Protein AF-A0A0B6YE82-F1 (afdb_monomer_lite)

Sequence (90 aa):
QLASLNGIIFHKDTQFQYLAHYIEGLLHMLSHISLQEHENFGVASIFKNLLLMFTVQNFNSIEALLFKSFIETFTSLTCTVGRQAAQEES

Structure (mmCIF, N/CA/C/O backbone):
data_AF-A0A0B6YE82-F1
#
_entry.id   AF-A0A0B6YE82-F1
#
loop_
_atom_site.group_PDB
_atom_site.id
_atom_site.type_symbol
_atom_site.label_atom_id
_atom_site.label_alt_id
_atom_site.label_comp_id
_atom_site.label_asym_id
_atom_site.label_entity_id
_atom_site.label_seq_id
_atom_site.pdbx_PDB_ins_code
_atom_site.Cartn_x
_atom_site.Cartn_y
_atom_site.Cartn_z
_atom_site.occupancy
_atom_site.B_iso_or_equiv
_atom_site.auth_seq_id
_atom_site.auth_comp_id
_atom_site.auth_asym_id
_atom_site.auth_atom_id
_atom_site.pdbx_PDB_model_num
ATOM 1 N N . GLN A 1 1 ? 13.522 1.551 6.743 1.00 66.19 1 GLN A N 1
ATOM 2 C CA . GLN A 1 1 ? 12.555 0.425 6.780 1.00 66.19 1 GLN A CA 1
ATOM 3 C C . GLN A 1 1 ? 12.624 -0.281 5.422 1.00 66.19 1 GLN A C 1
ATOM 5 O O . GLN A 1 1 ? 13.000 0.377 4.469 1.00 66.19 1 GLN A O 1
ATOM 10 N N . LEU A 1 2 ? 12.305 -1.573 5.277 1.00 87.12 2 LEU A N 1
ATOM 11 C CA . LEU A 1 2 ? 12.478 -2.276 3.983 1.00 87.12 2 LEU A CA 1
ATOM 12 C C . LEU A 1 2 ? 11.644 -1.675 2.826 1.00 87.12 2 LEU A C 1
ATOM 14 O O . LEU A 1 2 ? 12.129 -1.593 1.704 1.00 87.12 2 LEU A O 1
ATOM 18 N N . ALA A 1 3 ? 10.463 -1.121 3.121 1.00 85.69 3 ALA A N 1
ATOM 19 C CA . ALA A 1 3 ? 9.643 -0.365 2.163 1.00 85.69 3 ALA A CA 1
ATOM 20 C C . ALA A 1 3 ? 10.322 0.898 1.595 1.00 85.69 3 ALA A C 1
ATOM 22 O O . ALA A 1 3 ? 9.841 1.465 0.621 1.00 85.69 3 ALA A O 1
ATOM 23 N N . SER A 1 4 ? 11.408 1.368 2.220 1.00 86.12 4 SER A N 1
ATOM 24 C CA . SER A 1 4 ? 12.148 2.560 1.805 1.00 86.12 4 SER A CA 1
ATOM 25 C C . SER A 1 4 ? 13.408 2.235 0.997 1.00 86.12 4 SER A C 1
ATOM 27 O O . SER A 1 4 ? 14.286 3.088 0.883 1.00 86.12 4 SER A O 1
ATOM 29 N N . LEU A 1 5 ? 13.564 1.003 0.502 1.00 86.38 5 LEU A N 1
ATOM 30 C CA . LEU A 1 5 ? 14.666 0.670 -0.400 1.00 86.38 5 LEU A CA 1
ATOM 31 C C . LEU A 1 5 ? 14.474 1.386 -1.740 1.00 86.38 5 LEU A C 1
ATOM 33 O O . LEU A 1 5 ? 13.391 1.357 -2.317 1.00 86.38 5 LEU A O 1
ATOM 37 N N . ASN A 1 6 ? 15.533 2.022 -2.238 1.00 83.62 6 ASN A N 1
ATOM 38 C CA . ASN A 1 6 ? 15.562 2.691 -3.536 1.00 83.62 6 ASN A CA 1
ATOM 39 C C . ASN A 1 6 ? 16.990 2.707 -4.120 1.00 83.62 6 ASN A C 1
ATOM 41 O O . ASN A 1 6 ? 17.943 2.215 -3.510 1.00 83.62 6 ASN A O 1
ATOM 45 N N . GLY A 1 7 ? 17.137 3.287 -5.314 1.00 80.69 7 GLY A N 1
ATOM 46 C CA . GLY A 1 7 ? 18.443 3.567 -5.910 1.00 80.69 7 GLY A CA 1
ATOM 47 C C . GLY A 1 7 ? 19.180 2.327 -6.428 1.00 80.69 7 GLY A C 1
ATOM 48 O O . GLY A 1 7 ? 18.569 1.385 -6.933 1.00 80.69 7 GLY A O 1
ATOM 49 N N . ILE A 1 8 ? 20.513 2.351 -6.326 1.00 83.62 8 ILE A N 1
ATOM 50 C CA . ILE A 1 8 ? 21.433 1.400 -6.984 1.00 83.62 8 ILE A CA 1
ATOM 51 C C . ILE A 1 8 ? 21.398 -0.029 -6.424 1.00 83.62 8 ILE A C 1
ATOM 53 O O . ILE A 1 8 ? 22.059 -0.909 -6.964 1.00 83.62 8 ILE A O 1
ATOM 57 N N . ILE A 1 9 ? 20.652 -0.261 -5.341 1.00 86.44 9 ILE A N 1
ATOM 58 C CA . ILE A 1 9 ? 20.488 -1.591 -4.736 1.00 86.44 9 ILE A CA 1
ATOM 59 C C . ILE A 1 9 ? 19.689 -2.518 -5.661 1.00 86.44 9 ILE A C 1
ATOM 61 O O . ILE A 1 9 ? 19.860 -3.735 -5.616 1.00 86.44 9 ILE A O 1
ATOM 65 N N . PHE A 1 10 ? 18.836 -1.958 -6.519 1.00 86.12 10 PHE A N 1
ATOM 66 C CA . PHE A 1 10 ? 18.063 -2.743 -7.468 1.00 86.12 10 PHE A CA 1
ATOM 67 C C . PHE A 1 10 ? 18.772 -2.873 -8.814 1.00 86.12 10 PHE A C 1
ATOM 69 O O . PHE A 1 10 ? 19.240 -1.892 -9.395 1.00 86.12 10 PHE A O 1
ATOM 76 N N . HIS A 1 11 ? 18.750 -4.084 -9.364 1.00 84.81 11 HIS A N 1
ATOM 77 C CA . HIS A 1 11 ? 18.953 -4.270 -10.795 1.00 84.81 11 HIS A CA 1
ATOM 78 C C . HIS A 1 11 ? 17.733 -3.714 -11.547 1.00 84.81 11 HIS A C 1
ATOM 80 O O . HIS A 1 11 ? 16.636 -3.650 -10.989 1.00 84.81 11 HIS A O 1
ATOM 86 N N . LYS A 1 12 ? 17.920 -3.288 -12.807 1.00 69.44 12 LYS A N 1
ATOM 87 C CA . LYS A 1 12 ? 16.908 -2.529 -13.574 1.00 69.44 12 LYS A CA 1
ATOM 88 C C . LYS A 1 12 ? 15.505 -3.150 -13.542 1.00 69.44 12 LYS A C 1
ATOM 90 O O . LYS A 1 12 ? 14.531 -2.411 -13.458 1.00 69.44 12 LYS A O 1
ATOM 95 N N . ASP A 1 13 ? 15.418 -4.477 -13.503 1.00 75.94 13 ASP A N 1
ATOM 96 C CA . ASP A 1 13 ? 14.154 -5.204 -13.632 1.00 75.94 13 ASP A CA 1
ATOM 97 C C . ASP A 1 13 ? 13.666 -5.849 -12.321 1.00 75.94 13 ASP A C 1
ATOM 99 O O . ASP A 1 13 ? 12.686 -6.583 -12.330 1.00 75.94 13 ASP A O 1
ATOM 103 N N . THR A 1 14 ? 14.304 -5.593 -11.171 1.00 89.50 14 THR A N 1
ATOM 104 C CA . THR A 1 14 ? 13.913 -6.245 -9.901 1.00 89.50 14 THR A CA 1
ATOM 105 C C . THR A 1 14 ? 13.037 -5.379 -8.999 1.00 89.50 14 THR A C 1
ATOM 107 O O . THR A 1 14 ? 12.424 -5.890 -8.063 1.00 89.50 14 THR A O 1
ATOM 110 N N . GLN A 1 15 ? 12.921 -4.078 -9.284 1.00 91.44 15 GLN A N 1
ATOM 111 C CA . GLN A 1 15 ? 12.145 -3.142 -8.460 1.00 91.44 15 GLN A CA 1
ATOM 112 C C . GLN A 1 15 ? 10.657 -3.487 -8.404 1.00 91.44 15 GLN A C 1
ATOM 114 O O . GLN A 1 15 ? 10.070 -3.494 -7.326 1.00 91.44 15 GLN A O 1
ATOM 119 N N . PHE A 1 16 ? 10.041 -3.780 -9.554 1.00 91.69 16 PHE A N 1
ATOM 120 C CA . PHE A 1 16 ? 8.609 -4.086 -9.600 1.00 91.69 16 PHE A CA 1
ATOM 121 C C . PHE A 1 16 ? 8.300 -5.446 -8.959 1.00 91.69 16 PHE A C 1
ATOM 123 O O . PHE A 1 16 ? 7.283 -5.578 -8.291 1.00 91.69 16 PHE A O 1
ATOM 130 N N . GLN A 1 17 ? 9.198 -6.429 -9.102 1.00 94.31 17 GLN A N 1
ATOM 131 C CA . GLN A 1 17 ? 9.068 -7.739 -8.455 1.00 94.31 17 GLN A CA 1
ATOM 132 C C . GLN A 1 17 ? 9.157 -7.607 -6.935 1.00 94.31 17 GLN A C 1
ATOM 134 O O . GLN A 1 17 ? 8.332 -8.156 -6.210 1.00 94.31 17 GLN A O 1
ATOM 139 N N . TYR A 1 18 ? 10.127 -6.825 -6.453 1.00 95.38 18 TYR A N 1
ATOM 140 C CA . TYR A 1 18 ? 10.250 -6.517 -5.035 1.00 95.38 18 TYR A CA 1
ATOM 141 C C . TYR A 1 18 ? 8.991 -5.826 -4.505 1.00 95.38 18 TYR A C 1
ATOM 143 O O . TYR A 1 18 ? 8.453 -6.236 -3.480 1.00 95.38 18 TYR A O 1
ATOM 151 N N . LEU A 1 19 ? 8.500 -4.809 -5.218 1.00 95.81 19 LEU A N 1
ATOM 152 C CA . LEU A 1 19 ? 7.284 -4.083 -4.858 1.00 95.81 19 LEU A CA 1
ATOM 153 C C . LEU A 1 19 ? 6.059 -5.006 -4.802 1.00 95.81 19 LEU A C 1
ATOM 155 O O . LEU A 1 19 ? 5.312 -4.949 -3.829 1.00 95.81 19 LEU A O 1
ATOM 159 N N . ALA A 1 20 ? 5.877 -5.870 -5.805 1.00 96.75 20 ALA A N 1
ATOM 160 C CA . ALA A 1 20 ? 4.771 -6.821 -5.856 1.00 96.75 20 ALA A CA 1
ATOM 161 C C . ALA A 1 20 ? 4.794 -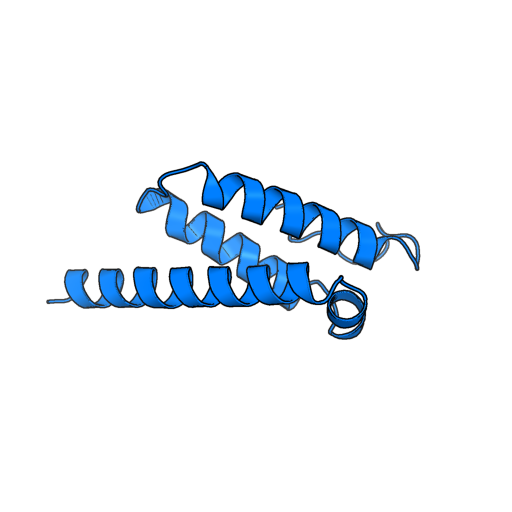7.770 -4.650 1.00 96.75 20 ALA A C 1
ATOM 163 O O . ALA A 1 20 ? 3.825 -7.812 -3.895 1.00 96.75 20 ALA A O 1
ATOM 164 N N . HIS A 1 21 ? 5.924 -8.431 -4.385 1.00 97.19 21 HIS A N 1
ATOM 165 C CA . HIS A 1 21 ? 6.049 -9.334 -3.237 1.00 97.19 21 HIS A CA 1
ATOM 166 C C . HIS A 1 21 ? 5.915 -8.622 -1.892 1.00 97.19 21 HIS A C 1
ATOM 168 O O . HIS A 1 21 ? 5.358 -9.175 -0.943 1.00 97.19 21 HIS A O 1
ATOM 174 N N . TYR A 1 22 ? 6.402 -7.383 -1.795 1.00 97.56 22 TYR A N 1
ATOM 175 C CA . TYR A 1 22 ? 6.222 -6.584 -0.591 1.00 97.56 22 TYR A CA 1
ATOM 176 C C . TYR A 1 22 ? 4.736 -6.303 -0.339 1.00 97.56 22 TYR A C 1
ATOM 178 O O . TYR A 1 22 ? 4.263 -6.461 0.786 1.00 97.56 22 TYR A O 1
ATOM 186 N N . ILE A 1 23 ? 3.993 -5.909 -1.377 1.00 97.81 23 ILE A N 1
ATOM 187 C CA . ILE A 1 23 ? 2.553 -5.648 -1.289 1.00 97.81 23 ILE A CA 1
ATOM 188 C C . ILE A 1 23 ? 1.789 -6.934 -0.959 1.00 97.81 23 ILE A C 1
ATOM 190 O O . ILE A 1 23 ? 0.952 -6.905 -0.062 1.00 97.81 23 ILE A O 1
ATOM 194 N N . GLU A 1 24 ? 2.098 -8.062 -1.602 1.00 97.94 24 GLU A N 1
ATOM 195 C CA . GLU A 1 24 ? 1.496 -9.367 -1.287 1.00 97.94 24 GLU A CA 1
ATOM 196 C C . GLU A 1 24 ? 1.675 -9.727 0.188 1.00 97.94 24 GLU A C 1
ATOM 198 O O . GLU A 1 24 ? 0.700 -10.011 0.885 1.00 97.94 24 GLU A O 1
ATOM 203 N N . GLY A 1 25 ? 2.913 -9.658 0.689 1.00 97.81 25 GLY A N 1
ATOM 204 C CA . GLY A 1 25 ? 3.221 -9.958 2.084 1.00 97.81 25 GLY A CA 1
ATOM 205 C C . GLY A 1 25 ? 2.534 -9.000 3.058 1.00 97.81 25 GLY A C 1
ATOM 206 O O . GLY A 1 25 ? 1.999 -9.436 4.077 1.00 97.81 25 GLY A O 1
ATOM 207 N N . LEU A 1 26 ? 2.495 -7.704 2.732 1.00 97.31 26 LEU A N 1
ATOM 208 C CA . LEU A 1 26 ? 1.825 -6.690 3.544 1.00 97.31 26 LEU A CA 1
ATOM 209 C C . LEU A 1 26 ? 0.314 -6.940 3.625 1.00 97.31 26 LEU A C 1
ATOM 211 O O . LEU A 1 26 ? -0.245 -6.940 4.718 1.00 97.31 26 LEU A O 1
ATOM 215 N N . LEU A 1 27 ? -0.347 -7.175 2.491 1.00 97.69 27 LEU A N 1
ATOM 216 C CA . LEU A 1 27 ? -1.788 -7.434 2.441 1.00 97.69 27 LEU A CA 1
ATOM 217 C C . LEU A 1 27 ? -2.153 -8.762 3.107 1.00 97.69 27 LEU A C 1
ATOM 219 O O . LEU A 1 27 ? -3.150 -8.848 3.828 1.00 97.69 27 LEU A O 1
ATOM 223 N N . HIS A 1 28 ? -1.322 -9.789 2.927 1.00 97.38 28 HIS A N 1
ATOM 224 C CA . HIS A 1 28 ? -1.483 -11.048 3.639 1.00 97.38 28 HIS A CA 1
ATOM 225 C C . HIS A 1 28 ? -1.367 -10.833 5.152 1.00 97.38 28 HIS A C 1
ATOM 227 O O . HIS A 1 28 ? -2.228 -11.278 5.899 1.00 97.38 28 HIS A O 1
ATOM 233 N N . MET A 1 29 ? -0.360 -10.098 5.626 1.00 96.19 29 MET A N 1
ATOM 234 C CA . MET A 1 29 ? -0.222 -9.789 7.051 1.00 96.19 29 MET A CA 1
ATOM 235 C C . MET A 1 29 ? -1.447 -9.032 7.583 1.00 96.19 29 MET A C 1
ATOM 237 O O . MET A 1 29 ? -2.051 -9.465 8.558 1.00 96.19 29 MET A O 1
ATOM 241 N N . LEU A 1 30 ? -1.849 -7.944 6.920 1.00 95.50 30 LEU A N 1
ATOM 242 C CA . LEU A 1 30 ? -2.956 -7.086 7.359 1.00 95.50 30 LEU A CA 1
ATOM 243 C C . LEU A 1 30 ? -4.319 -7.789 7.350 1.00 95.50 30 LEU A C 1
ATOM 245 O O . LEU A 1 30 ? -5.184 -7.427 8.138 1.00 95.50 30 LEU A O 1
ATOM 249 N N . SER A 1 31 ? -4.518 -8.794 6.496 1.00 94.12 31 SER A N 1
ATOM 250 C CA . SER A 1 31 ? -5.760 -9.582 6.482 1.00 94.12 31 SER A CA 1
ATOM 251 C C . SER A 1 31 ? -5.843 -10.630 7.599 1.00 94.12 31 SER A C 1
ATOM 253 O O . SER A 1 31 ? -6.933 -11.122 7.879 1.00 94.12 31 SER A O 1
ATOM 255 N N . HIS A 1 32 ? -4.725 -10.952 8.260 1.00 93.75 32 HIS A N 1
ATOM 256 C CA . HIS A 1 32 ? -4.652 -11.982 9.304 1.00 93.75 32 HIS A CA 1
ATOM 257 C C . HIS A 1 32 ? -4.410 -11.425 10.713 1.00 93.75 32 HIS A C 1
ATOM 259 O O . HIS A 1 32 ? -4.351 -12.199 11.670 1.00 93.75 32 HIS A O 1
ATOM 265 N N . ILE A 1 33 ? -4.273 -10.105 10.863 1.00 92.56 33 ILE A N 1
ATOM 266 C CA . ILE A 1 33 ? -4.066 -9.457 12.162 1.00 92.56 33 ILE A CA 1
ATOM 267 C C . ILE A 1 33 ? -5.180 -8.459 12.469 1.00 92.56 33 ILE A C 1
ATOM 269 O O . ILE A 1 33 ? -5.757 -7.846 11.575 1.00 92.56 33 ILE A O 1
ATOM 273 N N . SER A 1 34 ? -5.438 -8.252 13.760 1.00 90.75 34 SER A N 1
ATOM 274 C CA . SER A 1 34 ? -6.200 -7.096 14.231 1.00 90.75 34 SER A CA 1
ATOM 275 C C . SER A 1 34 ? -5.221 -5.981 14.566 1.00 90.75 34 SER A C 1
ATOM 277 O O . SER A 1 34 ? -4.583 -6.026 15.620 1.00 90.75 34 SER A O 1
ATOM 279 N N . LEU A 1 35 ? -5.113 -5.001 13.670 1.00 90.44 35 LEU A N 1
ATOM 280 C CA . LEU A 1 35 ? -4.204 -3.870 13.828 1.00 90.44 35 LEU A CA 1
ATOM 281 C C . LEU A 1 35 ? -4.542 -3.075 15.099 1.00 90.44 35 LEU A C 1
ATOM 283 O O . LEU A 1 35 ? -5.690 -2.676 15.301 1.00 90.44 35 LEU A O 1
ATOM 287 N N . GLN A 1 36 ? -3.545 -2.872 15.955 1.00 90.44 36 GLN A N 1
ATOM 288 C CA . GLN A 1 36 ? -3.659 -2.078 17.174 1.00 90.44 36 GLN A CA 1
ATOM 289 C C . GLN A 1 36 ? -3.369 -0.601 16.886 1.00 90.44 36 GLN A C 1
ATOM 291 O O . GLN A 1 36 ? -2.630 -0.253 15.966 1.00 90.44 36 GLN A O 1
ATOM 296 N N . GLU A 1 37 ? -3.889 0.289 17.728 1.00 86.69 37 GLU A N 1
ATOM 297 C CA . GLU A 1 37 ? -3.763 1.741 17.544 1.00 86.69 37 GLU A CA 1
ATOM 298 C C . GLU A 1 37 ? -2.301 2.217 17.461 1.00 86.69 37 GLU A C 1
ATOM 300 O O . GLU A 1 37 ? -1.935 2.983 16.570 1.00 86.69 37 GLU A O 1
ATOM 305 N N . HIS A 1 38 ? -1.424 1.672 18.311 1.00 88.62 38 HIS A N 1
ATOM 306 C CA . HIS A 1 38 ? 0.007 1.997 18.313 1.00 88.62 38 HIS A CA 1
ATOM 307 C C . HIS A 1 38 ? 0.760 1.500 17.060 1.00 88.62 38 HIS A C 1
ATOM 309 O O . HIS A 1 38 ? 1.876 1.950 16.794 1.00 88.62 38 HIS A O 1
ATOM 315 N N . GLU A 1 39 ? 0.169 0.596 16.272 1.00 92.00 39 GLU A N 1
ATOM 316 C CA . GLU A 1 39 ? 0.745 0.068 15.029 1.00 92.00 39 GLU A CA 1
ATOM 317 C C . GLU A 1 39 ? 0.335 0.894 13.798 1.00 92.00 39 GLU A C 1
ATOM 319 O O . GLU A 1 39 ? 1.035 0.867 12.779 1.00 92.00 39 GLU A O 1
ATOM 324 N N . ASN A 1 40 ? -0.751 1.676 13.892 1.00 90.81 40 ASN A N 1
ATOM 325 C CA . ASN A 1 40 ? -1.302 2.473 12.791 1.00 90.81 40 ASN A CA 1
ATOM 326 C C . ASN A 1 40 ? -0.246 3.368 12.135 1.00 90.81 40 ASN A C 1
ATOM 328 O O . ASN A 1 40 ? -0.141 3.424 10.908 1.00 90.81 40 ASN A O 1
ATOM 332 N N . PHE A 1 41 ? 0.586 4.032 12.943 1.00 90.56 41 PHE A N 1
ATOM 333 C CA . PHE A 1 41 ? 1.647 4.900 12.434 1.00 90.56 41 PHE A CA 1
ATOM 334 C C . PHE A 1 41 ? 2.713 4.120 11.651 1.00 90.56 41 PHE A C 1
ATOM 336 O O . PHE A 1 41 ? 3.190 4.572 10.607 1.00 90.56 41 PHE A O 1
ATOM 343 N N . GLY A 1 42 ? 3.066 2.921 12.123 1.00 93.69 42 GLY A N 1
ATOM 344 C CA . GLY A 1 42 ? 4.020 2.041 11.452 1.00 93.69 42 GLY A CA 1
ATOM 345 C C . GLY A 1 42 ? 3.512 1.592 10.084 1.00 93.69 42 GLY A C 1
ATOM 346 O O . GLY A 1 42 ? 4.241 1.684 9.094 1.00 93.69 42 GLY A O 1
ATOM 347 N N . VAL A 1 43 ? 2.245 1.181 10.009 1.00 94.88 43 VAL A N 1
ATOM 348 C CA . VAL A 1 43 ? 1.600 0.779 8.752 1.00 94.88 43 VAL A CA 1
ATOM 349 C C . VAL A 1 43 ? 1.449 1.966 7.800 1.00 94.88 43 VAL A C 1
ATOM 351 O O . VAL A 1 43 ? 1.816 1.858 6.630 1.00 94.88 43 VAL A O 1
ATOM 354 N N . ALA A 1 44 ? 1.007 3.129 8.285 1.00 93.88 44 ALA A N 1
ATOM 355 C CA . ALA A 1 44 ? 0.916 4.343 7.475 1.00 93.88 44 ALA A CA 1
ATOM 356 C C . ALA A 1 44 ? 2.281 4.751 6.891 1.00 93.88 44 ALA A C 1
ATOM 358 O O . ALA A 1 44 ? 2.377 5.122 5.718 1.00 93.88 44 ALA A O 1
ATOM 359 N N . SER A 1 45 ? 3.356 4.620 7.677 1.00 95.12 45 SER A N 1
ATOM 360 C CA . SER A 1 45 ? 4.727 4.862 7.219 1.00 95.12 45 SER A CA 1
ATOM 361 C C . SER A 1 45 ? 5.149 3.890 6.112 1.00 95.12 45 SER A C 1
ATOM 363 O O . SER A 1 45 ? 5.765 4.312 5.134 1.00 95.12 45 SER A O 1
ATOM 365 N N . ILE A 1 46 ? 4.766 2.609 6.201 1.00 96.69 46 ILE A N 1
ATOM 366 C CA . ILE A 1 46 ? 5.011 1.622 5.137 1.00 96.69 46 ILE A CA 1
ATOM 367 C C . ILE A 1 46 ? 4.330 2.056 3.834 1.00 96.69 46 ILE A C 1
ATOM 369 O O . ILE A 1 46 ? 5.015 2.175 2.819 1.00 96.69 46 ILE A O 1
ATOM 373 N N . PHE A 1 47 ? 3.025 2.352 3.858 1.00 96.25 47 PHE A N 1
ATOM 374 C CA . PHE A 1 47 ? 2.295 2.804 2.665 1.00 96.25 47 PHE A CA 1
ATOM 375 C C . PHE A 1 47 ? 2.908 4.072 2.066 1.00 96.25 47 PHE A C 1
ATOM 377 O O . PHE A 1 47 ? 3.164 4.126 0.864 1.00 96.25 47 PHE A O 1
ATOM 384 N N . LYS A 1 48 ? 3.216 5.068 2.906 1.00 95.12 48 LYS A N 1
ATOM 385 C CA . LYS A 1 48 ? 3.892 6.300 2.483 1.00 95.12 48 LYS A CA 1
ATOM 386 C C . LYS A 1 48 ? 5.224 6.001 1.795 1.00 95.12 48 LYS A C 1
ATOM 388 O O . LYS A 1 48 ? 5.493 6.550 0.733 1.00 95.12 48 LYS A O 1
ATOM 393 N N . ASN A 1 49 ? 6.055 5.142 2.383 1.00 96.12 49 ASN A N 1
ATOM 394 C CA . ASN A 1 49 ? 7.357 4.804 1.816 1.00 96.12 49 ASN A CA 1
ATOM 395 C C . ASN A 1 49 ? 7.211 4.087 0.468 1.00 96.12 49 ASN A C 1
ATOM 397 O O . ASN A 1 49 ? 7.890 4.466 -0.478 1.00 96.12 49 ASN A O 1
ATOM 401 N N . LEU A 1 50 ? 6.285 3.132 0.338 1.00 95.88 50 LEU A N 1
ATOM 402 C CA . LEU A 1 50 ? 6.033 2.467 -0.945 1.00 95.88 50 LEU A CA 1
ATOM 403 C C . LEU A 1 50 ? 5.605 3.469 -2.028 1.00 95.88 50 LEU A C 1
ATOM 405 O O . LEU A 1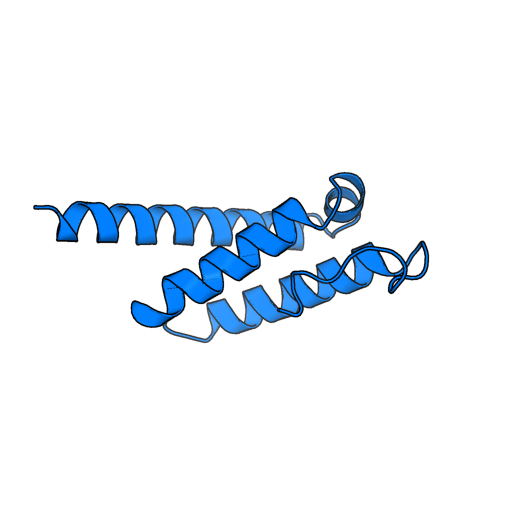 50 ? 6.141 3.447 -3.132 1.00 95.88 50 LEU A O 1
ATOM 409 N N . LEU A 1 51 ? 4.687 4.383 -1.704 1.00 94.62 51 LEU A N 1
ATOM 410 C CA . LEU A 1 51 ? 4.188 5.385 -2.652 1.00 94.62 51 LEU A CA 1
ATOM 411 C C . LEU A 1 51 ? 5.246 6.423 -3.054 1.00 94.62 51 LEU A C 1
ATOM 413 O O . LEU A 1 51 ? 5.216 6.914 -4.178 1.00 94.62 51 LEU A O 1
ATOM 417 N N . LEU A 1 52 ? 6.168 6.777 -2.153 1.00 94.00 52 LEU A N 1
ATOM 418 C CA . LEU A 1 52 ? 7.204 7.779 -2.425 1.00 94.00 52 LEU A CA 1
ATOM 419 C C . LEU A 1 52 ? 8.448 7.205 -3.113 1.00 94.00 52 LEU A C 1
ATOM 421 O O . LEU A 1 52 ? 9.148 7.943 -3.803 1.00 94.00 52 LEU A O 1
ATOM 425 N N . MET A 1 53 ? 8.758 5.926 -2.895 1.00 92.88 53 MET A N 1
ATOM 426 C CA . MET A 1 53 ? 10.043 5.342 -3.301 1.00 92.88 53 MET A CA 1
ATOM 427 C C . MET A 1 53 ? 9.976 4.583 -4.623 1.00 92.88 53 MET A C 1
ATOM 429 O O . MET A 1 53 ? 11.005 4.433 -5.283 1.00 92.88 53 MET A O 1
ATOM 433 N N . PHE A 1 54 ? 8.786 4.142 -5.030 1.00 92.94 54 PHE A N 1
ATOM 434 C CA . PHE A 1 54 ? 8.569 3.448 -6.295 1.00 92.94 54 PHE A CA 1
ATOM 435 C C . PHE A 1 54 ? 7.879 4.360 -7.308 1.00 92.94 54 PHE A C 1
ATOM 437 O O . PHE A 1 54 ? 7.011 5.164 -6.977 1.00 92.94 54 PHE A O 1
ATOM 444 N N . THR A 1 55 ? 8.275 4.243 -8.573 1.00 93.06 55 THR A N 1
ATOM 445 C CA . THR A 1 55 ? 7.723 5.068 -9.652 1.00 93.06 55 THR A CA 1
ATOM 446 C C . THR A 1 55 ? 6.350 4.564 -10.090 1.00 93.06 55 THR A C 1
ATOM 448 O O . THR A 1 55 ? 6.020 3.389 -9.927 1.00 93.06 55 THR A O 1
ATOM 451 N N . VAL A 1 56 ? 5.574 5.421 -10.760 1.00 93.81 56 VAL A N 1
ATOM 452 C CA . VAL A 1 56 ? 4.300 5.030 -11.396 1.00 93.81 56 VAL A CA 1
ATOM 453 C C . VAL A 1 56 ? 4.485 3.842 -12.348 1.00 93.81 56 VAL A C 1
ATOM 455 O O . VAL A 1 56 ? 3.629 2.966 -12.408 1.00 93.81 56 VAL A O 1
ATOM 458 N N . GLN A 1 57 ? 5.620 3.763 -13.052 1.00 93.81 57 GLN A N 1
ATOM 459 C CA . GLN A 1 57 ? 5.921 2.621 -13.917 1.00 93.81 57 GLN A CA 1
ATOM 460 C C . GLN A 1 57 ? 6.056 1.317 -13.125 1.00 93.81 57 GLN A C 1
ATOM 462 O O . GLN A 1 57 ? 5.575 0.291 -13.588 1.00 93.81 57 GLN A O 1
ATOM 467 N N . ASN A 1 58 ? 6.649 1.346 -11.925 1.00 94.06 58 ASN A N 1
ATOM 468 C CA . ASN A 1 58 ? 6.733 0.152 -11.083 1.00 94.06 58 ASN A CA 1
ATOM 469 C C . ASN A 1 58 ? 5.342 -0.327 -10.651 1.00 94.06 58 ASN A C 1
ATOM 471 O O . ASN A 1 58 ? 5.092 -1.525 -10.710 1.00 94.06 58 ASN A O 1
ATOM 475 N N . PHE A 1 59 ? 4.444 0.590 -10.272 1.00 95.00 59 PHE A N 1
ATOM 476 C CA . PHE A 1 59 ? 3.061 0.254 -9.911 1.00 95.00 59 PHE A CA 1
ATOM 477 C C . PHE A 1 59 ? 2.248 -0.266 -11.102 1.00 95.00 59 PHE A C 1
ATOM 479 O O . PHE A 1 59 ? 1.502 -1.228 -10.954 1.00 95.00 59 PHE A O 1
ATOM 486 N N . ASN A 1 60 ? 2.433 0.309 -12.294 1.00 94.88 60 ASN A N 1
ATOM 487 C CA . ASN A 1 60 ? 1.762 -0.151 -13.514 1.00 94.88 60 ASN A CA 1
ATOM 488 C C . ASN A 1 60 ? 2.199 -1.558 -13.959 1.00 94.88 60 ASN A C 1
ATOM 490 O O . ASN A 1 60 ? 1.474 -2.201 -14.713 1.00 94.88 60 ASN A O 1
ATOM 494 N N . SER A 1 61 ? 3.365 -2.031 -13.513 1.00 94.94 61 SER A N 1
ATOM 495 C CA . SER A 1 61 ? 3.858 -3.388 -13.785 1.00 94.94 61 SER A CA 1
ATOM 496 C C . SER A 1 61 ? 3.315 -4.448 -12.816 1.00 94.94 61 SER A C 1
ATOM 498 O O . SER A 1 61 ? 3.633 -5.626 -12.972 1.00 94.94 61 SER A O 1
ATOM 500 N N . ILE A 1 62 ? 2.535 -4.055 -11.805 1.00 95.62 62 ILE A N 1
ATOM 501 C CA . ILE A 1 62 ? 1.914 -4.974 -10.843 1.00 95.62 62 ILE A CA 1
ATOM 502 C C . ILE A 1 62 ? 0.631 -5.558 -11.442 1.00 95.62 62 ILE A C 1
ATOM 504 O O . ILE A 1 62 ? -0.080 -4.892 -12.194 1.00 95.62 62 ILE A O 1
ATOM 508 N N . GLU A 1 63 ? 0.298 -6.797 -11.076 1.00 97.06 63 GLU A N 1
ATOM 509 C CA . GLU A 1 63 ? -0.992 -7.391 -11.420 1.00 97.06 63 GLU A CA 1
ATOM 510 C C . GLU A 1 63 ? -2.162 -6.511 -10.939 1.00 97.06 63 GLU A C 1
ATOM 512 O O . GLU A 1 63 ? -2.219 -6.083 -9.783 1.00 97.06 63 GLU A O 1
ATOM 517 N N . ALA A 1 64 ? -3.134 -6.268 -11.822 1.00 96.81 64 ALA A N 1
ATOM 518 C CA . ALA A 1 64 ? -4.238 -5.348 -11.562 1.00 96.81 64 ALA A CA 1
ATOM 519 C C . ALA A 1 64 ? -5.057 -5.706 -10.307 1.00 96.81 64 ALA A C 1
ATOM 521 O O . ALA A 1 64 ? -5.491 -4.807 -9.585 1.00 96.81 64 ALA A O 1
ATOM 522 N N . LEU A 1 65 ? -5.255 -6.999 -10.019 1.00 97.81 65 LEU A N 1
ATOM 523 C CA . LEU A 1 65 ? -5.986 -7.448 -8.827 1.00 97.81 65 LEU A CA 1
ATOM 524 C C . LEU A 1 65 ? -5.219 -7.151 -7.533 1.00 97.81 65 LEU A C 1
ATOM 526 O O . LEU A 1 65 ? -5.814 -6.703 -6.548 1.00 97.81 65 LEU A O 1
ATOM 530 N N . LEU A 1 66 ? -3.898 -7.339 -7.550 1.00 97.81 66 LEU A N 1
ATOM 531 C CA . LEU A 1 66 ? -3.031 -7.020 -6.422 1.00 97.81 66 LEU A CA 1
ATOM 532 C C . LEU A 1 66 ? -2.992 -5.507 -6.175 1.00 97.81 66 LEU A C 1
ATOM 534 O O . LEU A 1 66 ? -3.178 -5.058 -5.043 1.00 97.81 66 LEU A O 1
ATOM 538 N N . PHE A 1 67 ? -2.835 -4.712 -7.237 1.00 97.62 67 PHE A N 1
ATOM 539 C CA . PHE A 1 67 ? -2.847 -3.253 -7.131 1.00 97.62 67 PHE A CA 1
ATOM 540 C C . PHE A 1 67 ? -4.198 -2.718 -6.635 1.00 97.62 67 PHE A C 1
ATOM 542 O O . PHE A 1 67 ? -4.241 -1.845 -5.769 1.00 97.62 67 PHE A O 1
ATOM 549 N N . LYS A 1 68 ? -5.313 -3.284 -7.111 1.00 98.12 68 LYS A N 1
ATOM 550 C CA . LYS A 1 68 ? -6.650 -2.953 -6.605 1.00 98.12 68 LYS A CA 1
ATOM 551 C C . LYS A 1 68 ? -6.758 -3.214 -5.099 1.00 98.12 68 LYS A C 1
ATOM 553 O O . LYS A 1 68 ? -7.140 -2.312 -4.358 1.00 98.12 68 LYS A O 1
ATOM 558 N N . SER A 1 69 ? -6.357 -4.403 -4.648 1.00 98.25 69 SER A N 1
ATOM 559 C CA . SER A 1 69 ? -6.399 -4.788 -3.228 1.00 98.25 69 SER A CA 1
ATOM 560 C C . SER A 1 69 ? -5.531 -3.868 -2.357 1.00 98.25 69 SER A C 1
ATOM 562 O O . SER A 1 69 ? -5.906 -3.512 -1.237 1.00 98.25 69 SER A O 1
ATOM 564 N N . PHE A 1 70 ? -4.386 -3.430 -2.892 1.00 98.00 70 PHE A N 1
ATOM 565 C CA . PHE A 1 70 ? -3.504 -2.458 -2.252 1.00 98.00 70 PHE A CA 1
ATOM 566 C C . PHE A 1 70 ? -4.190 -1.105 -2.035 1.00 98.00 70 PHE A C 1
ATOM 568 O O . PHE A 1 70 ? -4.180 -0.590 -0.917 1.00 98.00 70 PHE A O 1
ATOM 575 N N . ILE A 1 71 ? -4.832 -0.554 -3.070 1.00 97.88 71 ILE A N 1
ATOM 576 C CA . ILE A 1 71 ? -5.543 0.730 -2.982 1.00 97.88 71 ILE A CA 1
ATOM 577 C C . ILE A 1 71 ? -6.768 0.638 -2.067 1.00 97.88 71 ILE A C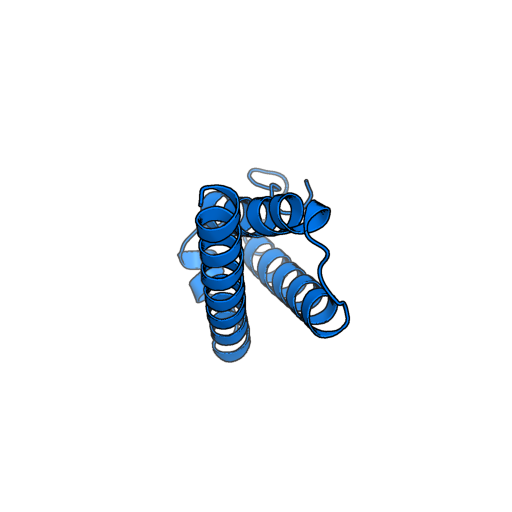 1
ATOM 579 O O . ILE A 1 71 ? -7.002 1.550 -1.271 1.00 97.88 71 ILE A O 1
ATOM 583 N N . GLU A 1 72 ? -7.529 -0.455 -2.127 1.00 98.06 72 GLU A N 1
ATOM 584 C CA . GLU A 1 72 ? -8.690 -0.677 -1.255 1.00 98.06 72 GLU A CA 1
ATOM 585 C C . GLU A 1 72 ? -8.278 -0.733 0.221 1.00 98.06 72 GLU A C 1
ATOM 587 O O . GLU A 1 72 ? -8.872 -0.055 1.063 1.00 98.06 72 GLU A O 1
ATOM 592 N N . THR A 1 73 ? -7.204 -1.463 0.531 1.00 97.00 73 THR A N 1
ATOM 593 C CA . THR A 1 73 ? -6.661 -1.553 1.894 1.00 97.00 73 THR A CA 1
ATOM 594 C C . THR A 1 73 ? -6.123 -0.208 2.373 1.00 97.00 73 THR A C 1
ATOM 596 O O . THR A 1 73 ? -6.448 0.225 3.480 1.00 97.00 73 THR A O 1
ATOM 599 N N . PHE A 1 74 ? -5.353 0.492 1.533 1.00 97.19 74 PHE A N 1
ATOM 600 C CA . PHE A 1 74 ? -4.847 1.829 1.846 1.00 97.19 74 PHE A CA 1
ATOM 601 C C . PHE A 1 74 ? -5.986 2.813 2.148 1.00 97.19 74 PHE A C 1
ATOM 603 O O . PHE A 1 74 ? -5.930 3.551 3.134 1.00 97.19 74 PHE A O 1
ATOM 610 N N . THR A 1 75 ? -7.047 2.784 1.339 1.00 97.31 75 THR A N 1
ATOM 611 C CA . THR A 1 75 ? -8.234 3.631 1.514 1.00 97.31 75 THR A CA 1
ATOM 612 C C . THR A 1 75 ? -8.945 3.319 2.829 1.00 97.31 75 THR A C 1
ATOM 614 O O . THR A 1 75 ? -9.207 4.224 3.620 1.00 97.31 75 THR A O 1
ATOM 617 N N . SER A 1 76 ? -9.205 2.037 3.102 1.00 95.12 76 SER A N 1
ATOM 618 C CA . SER A 1 76 ? -9.870 1.587 4.330 1.00 95.12 76 SER A CA 1
ATOM 619 C C . SER A 1 76 ? -9.113 2.014 5.594 1.00 95.12 76 SER A C 1
ATOM 621 O O . SER A 1 76 ? -9.710 2.574 6.522 1.00 95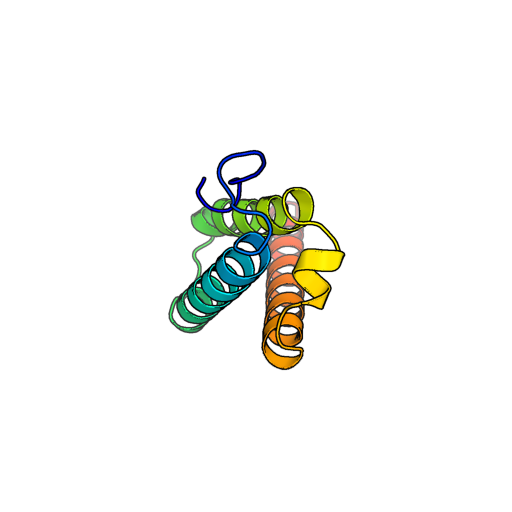.12 76 SER A O 1
ATOM 623 N N . LEU A 1 77 ? -7.789 1.822 5.608 1.00 93.75 77 LEU A N 1
ATOM 624 C CA . LEU A 1 77 ? -6.928 2.241 6.714 1.00 93.75 77 LEU A CA 1
ATOM 625 C C . LEU A 1 77 ? -6.914 3.762 6.878 1.00 93.75 77 LEU A C 1
ATOM 627 O O . LEU A 1 77 ? -7.125 4.248 7.985 1.00 93.75 77 LEU A O 1
AT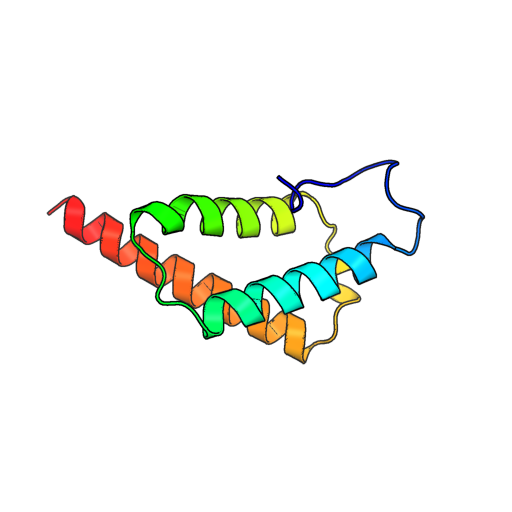OM 631 N N . THR A 1 78 ? -6.748 4.515 5.787 1.00 95.12 78 THR A N 1
ATOM 632 C CA . THR A 1 78 ? -6.762 5.989 5.812 1.00 95.12 78 THR A CA 1
ATOM 633 C C . THR A 1 78 ? -8.054 6.521 6.428 1.00 95.12 78 THR A C 1
ATOM 635 O O . THR A 1 78 ? -8.021 7.369 7.318 1.00 95.12 78 THR A O 1
ATOM 638 N N . CYS A 1 79 ? -9.203 5.988 6.005 1.00 95.56 79 CYS A N 1
ATOM 639 C CA . CYS A 1 79 ? -10.494 6.390 6.553 1.00 95.56 79 CYS A CA 1
ATOM 640 C C . CYS A 1 79 ? -10.660 5.988 8.024 1.00 95.56 79 CYS A C 1
ATOM 642 O O . CYS A 1 79 ? -11.267 6.731 8.790 1.00 95.56 79 CYS A O 1
ATOM 644 N N . THR A 1 80 ? -10.161 4.818 8.422 1.00 91.88 80 THR A N 1
ATOM 645 C CA . THR A 1 80 ? -10.246 4.345 9.811 1.00 91.88 80 THR A CA 1
ATOM 646 C C . THR A 1 80 ? -9.410 5.211 10.741 1.00 91.88 80 THR A C 1
ATOM 648 O O . THR A 1 80 ? -9.957 5.748 11.699 1.00 91.88 80 THR A O 1
ATOM 651 N N . VAL A 1 81 ? -8.140 5.433 10.402 1.00 89.88 81 VAL A N 1
ATOM 652 C CA . VAL A 1 81 ? -7.234 6.283 11.185 1.00 89.88 81 VAL A CA 1
ATOM 653 C C . VAL A 1 81 ? -7.752 7.720 11.243 1.00 89.88 81 VAL A C 1
ATOM 655 O O . VAL A 1 81 ? -7.779 8.316 12.313 1.00 89.88 81 VAL A O 1
ATOM 658 N N . GLY A 1 82 ? -8.237 8.269 10.123 1.00 92.00 82 GLY A N 1
ATOM 659 C CA . GLY A 1 82 ? -8.805 9.620 10.099 1.00 92.00 82 GLY A CA 1
ATOM 660 C C . GLY A 1 82 ? -10.044 9.777 10.988 1.00 92.00 82 GLY A C 1
ATOM 661 O O . GLY A 1 82 ? -10.200 10.804 11.642 1.00 92.00 82 GLY A O 1
ATOM 662 N N . ARG A 1 83 ? -10.912 8.757 11.056 1.00 92.75 83 ARG A N 1
ATOM 663 C CA . ARG A 1 83 ? -12.058 8.758 11.981 1.00 92.75 83 ARG A CA 1
ATOM 664 C C . ARG A 1 83 ? -11.627 8.672 13.442 1.00 92.75 83 ARG A C 1
ATOM 666 O O . ARG A 1 83 ? -12.212 9.372 14.256 1.00 92.75 83 ARG A O 1
ATOM 673 N N . GLN A 1 84 ? -10.648 7.825 13.758 1.00 88.94 84 GLN A N 1
ATOM 674 C CA . GLN A 1 84 ? -10.128 7.678 15.121 1.00 88.94 84 GLN A CA 1
ATOM 675 C C . GLN A 1 84 ? -9.516 8.993 15.615 1.00 88.94 84 GLN A C 1
ATOM 677 O O . GLN A 1 84 ? -9.929 9.498 16.653 1.00 88.94 84 GLN A O 1
ATOM 682 N N . ALA A 1 85 ? -8.667 9.621 14.797 1.00 87.94 85 ALA A N 1
ATOM 683 C CA . ALA A 1 85 ? -8.065 10.913 15.118 1.00 87.94 85 ALA A CA 1
ATOM 684 C C . ALA A 1 85 ? -9.119 12.005 15.382 1.00 87.94 85 ALA A C 1
ATOM 686 O O . ALA A 1 85 ? -9.012 12.753 16.346 1.00 87.94 85 ALA A O 1
ATOM 687 N N . ALA A 1 86 ? -10.185 12.064 14.575 1.00 91.44 86 ALA A N 1
ATOM 688 C CA . ALA A 1 86 ? -11.264 13.032 14.785 1.00 91.44 86 ALA A CA 1
ATOM 689 C C . ALA A 1 86 ? -12.050 12.807 16.096 1.00 91.44 86 ALA A C 1
ATOM 691 O O . ALA A 1 86 ? -12.631 13.750 16.631 1.00 91.44 86 ALA A O 1
ATOM 692 N N . GLN A 1 87 ? -12.103 11.570 16.603 1.00 87.88 87 GLN A N 1
ATOM 693 C CA . GLN A 1 87 ? -12.776 11.236 17.863 1.00 87.88 87 GLN A CA 1
ATOM 694 C C . GLN A 1 87 ? -11.924 11.557 19.095 1.00 87.88 87 GLN A C 1
ATOM 696 O O . GLN A 1 87 ? -12.489 11.888 20.129 1.00 87.88 87 GLN A O 1
ATOM 701 N N . GLU A 1 88 ? -10.595 11.480 18.994 1.00 83.88 88 GLU A N 1
ATOM 702 C CA . GLU A 1 88 ? -9.670 11.845 20.080 1.00 83.88 88 GLU A CA 1
ATOM 703 C C . GLU A 1 88 ? -9.676 13.353 20.387 1.00 83.88 88 GLU A C 1
ATOM 705 O O . GLU A 1 88 ? -9.363 13.763 21.503 1.00 83.88 88 GLU A O 1
ATOM 710 N N . GLU A 1 89 ? -10.033 14.180 19.402 1.00 69.50 89 GLU A N 1
ATOM 711 C CA . GLU A 1 89 ? -10.063 15.645 19.509 1.00 69.50 89 GLU A CA 1
ATOM 712 C C . GLU A 1 89 ? -11.398 16.214 20.043 1.00 69.50 89 GLU A C 1
ATOM 714 O O . GLU A 1 89 ? -11.500 17.430 20.231 1.00 69.50 89 GLU A O 1
ATOM 719 N N . SER A 1 90 ? -12.418 15.371 20.264 1.00 59.78 90 SER A N 1
ATOM 720 C CA . SER A 1 90 ? -13.773 15.762 20.714 1.00 59.78 90 SER A CA 1
ATOM 721 C C . SER A 1 90 ? -13.990 15.550 22.211 1.00 59.78 90 SER A C 1
ATOM 723 O O . SER A 1 90 ? -14.617 16.438 22.835 1.00 59.78 90 SER A O 1
#

Secondary structure (DSSP, 8-state):
-GGG--GGGS-TTTHHHHHHHHHHHHHHHHHHS---HHHHHHHHHHHHHHHHHS-HHHH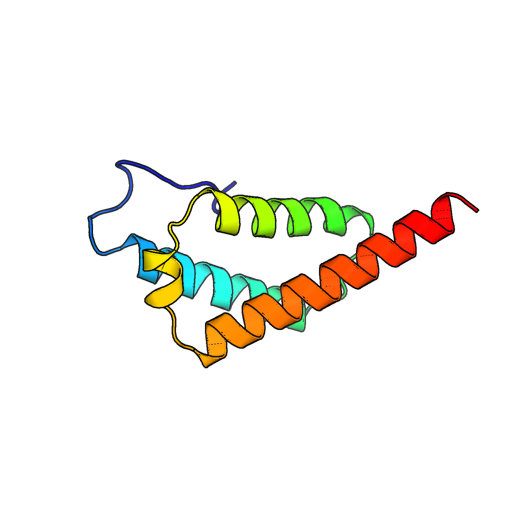HTS-HHHHHHHHHHHHHHHHHHHHHHHHHT-

Organism: NCBI:txid1028688

Radius of gyration: 14.26 Å; chains: 1; bounding box: 35×28×35 Å

Foldseek 3Di:
DLLQDADPVDDPPCLLVSLQVVLVVLLVVVVPDDDDPVCLVVNLVSLVNNVVHDDPVSLVPHDPVSSVSSVVVVVVSVVVNVVVVVVVVD

pLDDT: mean 91.8, std 7.16, range [59.78, 98.25]